Protein AF-A0AAD8U3R4-F1 (afdb_monomer)

pLDDT: mean 79.17, std 21.43, range [34.19, 98.19]

Foldseek 3Di:
DVVVVVVVVVVVVVVVVVVVVVVVVVCVVCLVQQNNDPPVVVPPPDDDDDDDDDDDDDPPPDPPPPHHDDPVVSVVVVVCCLPDPVNLVPDDVVVVSPD

Organism: Lolium multiflorum (NCBI:txid4521)

Secondary structure (DSSP, 8-state):
-HHHHHHHHHHHHHHHHHHHHHHHHHHHHHHHTT-SS-GGGGSTTS--------------------PPPPHHHHHHHHHHHHH-HHHHTTS-GGG-TT-

InterPro domains:
  IPR003152 FATC domain [PF02260] (69-99)
  IPR003152 FATC domain [PS51190] (67-99)
  IPR003152 FATC domain [SM01343] (67-99)
  IPR050517 DNA Damage Response and Repair Kinase [PTHR11139] (4-99)

Solvent-accessible surface area (backbone atoms only — not comparable to full-atom values): 6357 Å² total; per-residue (Å²): 109,70,69,59,52,53,54,50,53,54,50,54,52,50,50,53,52,51,52,53,50,50,52,52,53,52,54,49,51,22,58,78,49,33,54,68,64,63,83,74,66,78,57,78,82,60,79,94,71,93,79,84,86,88,81,92,89,78,91,63,98,63,92,71,73,74,77,42,48,52,70,72,56,47,52,51,52,52,50,53,54,72,70,28,66,78,54,34,72,70,50,63,73,94,72,50,72,89,116

Sequence (99 aa):
MLAMQAVNQLGDANEVLNERAVAVMSRMSHKLTGRDFSSGSAIAGAGSSIQHGSEHLASLDAREVEPGLSVKVQVQKLILQATSHENLCQNYVGWCPFW

Structure (mmCIF, N/CA/C/O backbone):
data_AF-A0AAD8U3R4-F1
#
_entry.id   AF-A0AAD8U3R4-F1
#
loop_
_atom_site.group_PDB
_atom_site.id
_atom_site.type_symbol
_atom_site.label_atom_id
_atom_site.label_alt_id
_atom_site.label_comp_id
_atom_site.label_asym_id
_atom_site.label_entity_id
_atom_site.label_seq_id
_atom_site.pdbx_PDB_ins_code
_atom_site.Cartn_x
_atom_site.Cartn_y
_atom_site.Cartn_z
_atom_site.occupancy
_atom_site.B_iso_or_equiv
_atom_site.auth_seq_id
_atom_site.auth_comp_id
_atom_site.auth_asym_id
_atom_site.auth_atom_id
_atom_site.pdbx_PDB_model_num
ATOM 1 N N . MET A 1 1 ? 39.971 -2.148 -21.245 1.00 68.00 1 MET A N 1
ATOM 2 C CA . MET A 1 1 ? 38.937 -1.090 -21.174 1.00 68.00 1 MET A CA 1
ATOM 3 C C . MET A 1 1 ? 37.525 -1.677 -21.110 1.00 68.00 1 MET A C 1
ATOM 5 O O . MET A 1 1 ? 36.876 -1.475 -20.098 1.00 68.00 1 MET A O 1
ATOM 9 N N . LEU A 1 2 ? 37.087 -2.489 -22.085 1.00 76.75 2 LEU A N 1
ATOM 10 C CA . LEU A 1 2 ? 35.739 -3.101 -22.088 1.00 76.75 2 LEU A CA 1
ATOM 11 C C . LEU A 1 2 ? 35.433 -4.000 -20.872 1.00 76.75 2 LEU A C 1
ATOM 13 O O . LEU A 1 2 ? 34.353 -3.908 -20.303 1.00 76.75 2 LEU A O 1
ATOM 17 N N . ALA A 1 3 ? 36.391 -4.821 -20.422 1.00 75.06 3 ALA A N 1
ATOM 18 C CA . ALA A 1 3 ? 36.200 -5.677 -19.245 1.00 75.06 3 ALA A CA 1
ATOM 19 C C . ALA A 1 3 ? 35.998 -4.873 -17.945 1.00 75.06 3 ALA A C 1
ATOM 21 O O . ALA A 1 3 ? 35.163 -5.229 -17.125 1.00 75.06 3 ALA A O 1
ATOM 22 N N . MET A 1 4 ? 36.716 -3.755 -17.784 1.00 74.12 4 MET A N 1
ATOM 23 C CA . MET A 1 4 ? 36.548 -2.857 -16.635 1.00 74.12 4 MET A CA 1
ATOM 24 C C . MET A 1 4 ? 35.192 -2.144 -16.673 1.00 74.12 4 MET A C 1
ATOM 26 O O . MET A 1 4 ? 34.537 -2.024 -15.646 1.00 74.12 4 MET A O 1
ATOM 30 N N . GLN A 1 5 ? 34.735 -1.734 -17.860 1.00 76.12 5 GLN A N 1
ATOM 31 C CA . GLN A 1 5 ? 33.418 -1.118 -18.023 1.00 76.12 5 GLN A CA 1
ATOM 32 C C . GLN A 1 5 ? 32.284 -2.095 -17.684 1.00 76.12 5 GLN A C 1
ATOM 34 O O . GLN A 1 5 ? 31.343 -1.715 -16.996 1.00 76.12 5 GLN A O 1
ATOM 39 N N . ALA A 1 6 ? 32.390 -3.360 -18.102 1.00 71.69 6 ALA A N 1
ATOM 40 C CA . ALA A 1 6 ? 31.411 -4.387 -17.752 1.00 71.69 6 ALA A CA 1
ATOM 41 C C . ALA A 1 6 ? 31.360 -4.653 -16.237 1.00 71.69 6 ALA A C 1
ATOM 43 O O . ALA A 1 6 ? 30.272 -4.734 -15.675 1.00 71.69 6 ALA A O 1
ATOM 44 N N . VAL A 1 7 ? 32.516 -4.732 -15.566 1.00 74.06 7 VAL A N 1
ATOM 45 C CA . VAL A 1 7 ? 32.586 -4.911 -14.103 1.00 74.06 7 VAL A CA 1
ATOM 46 C C . VAL A 1 7 ? 31.944 -3.736 -13.362 1.00 74.06 7 VAL A C 1
ATOM 48 O O . VAL A 1 7 ? 31.180 -3.966 -12.427 1.00 74.06 7 VAL A O 1
ATOM 51 N N . ASN A 1 8 ? 32.180 -2.501 -13.813 1.00 75.56 8 ASN A N 1
ATOM 52 C CA . ASN A 1 8 ? 31.539 -1.323 -13.227 1.00 75.56 8 ASN A CA 1
ATOM 53 C C . ASN A 1 8 ? 30.011 -1.366 -13.396 1.00 75.56 8 ASN A C 1
ATOM 55 O O . ASN A 1 8 ? 29.296 -1.175 -12.423 1.00 75.56 8 ASN A O 1
ATOM 59 N N . GLN A 1 9 ? 29.503 -1.733 -14.580 1.00 79.00 9 GLN A N 1
ATOM 60 C CA . GLN A 1 9 ? 28.053 -1.853 -14.800 1.00 79.00 9 GLN A CA 1
ATOM 61 C C . GLN A 1 9 ? 27.391 -2.935 -13.934 1.00 79.00 9 GLN A C 1
ATOM 63 O O . GLN A 1 9 ? 26.239 -2.782 -13.530 1.00 79.00 9 GLN A O 1
ATOM 68 N N . LEU A 1 10 ? 28.096 -4.036 -13.648 1.00 73.62 10 LEU A N 1
ATOM 69 C CA . LEU A 1 10 ? 27.611 -5.042 -12.700 1.00 73.62 10 LEU A CA 1
ATOM 70 C C . LEU A 1 10 ? 27.564 -4.489 -11.268 1.00 73.62 10 LEU A C 1
ATOM 72 O O . LEU A 1 10 ? 26.623 -4.797 -10.537 1.00 73.62 10 LEU A O 1
ATOM 76 N N . GLY A 1 11 ? 28.556 -3.680 -10.881 1.00 83.06 11 GLY A N 1
ATOM 77 C CA . GLY A 1 11 ? 28.567 -2.961 -9.606 1.00 83.06 11 GLY A CA 1
ATOM 78 C C . GLY A 1 11 ? 27.354 -2.041 -9.461 1.00 83.06 11 GLY A C 1
ATOM 79 O O . GLY A 1 11 ? 26.604 -2.183 -8.495 1.00 83.06 11 GLY A O 1
ATOM 80 N N . ASP A 1 12 ? 27.105 -1.203 -10.469 1.00 85.50 12 ASP A N 1
ATOM 81 C CA . ASP A 1 12 ? 25.977 -0.264 -10.500 1.00 85.50 12 ASP A CA 1
ATOM 82 C C . ASP A 1 12 ? 24.626 -0.998 -10.424 1.00 85.50 12 ASP A C 1
ATOM 84 O O . ASP A 1 12 ? 23.738 -0.633 -9.653 1.00 85.50 12 ASP A O 1
ATOM 88 N N . ALA A 1 13 ? 24.466 -2.088 -11.182 1.00 86.12 13 ALA A N 1
ATOM 89 C CA . ALA A 1 13 ? 23.245 -2.892 -11.147 1.00 86.12 13 ALA A CA 1
ATOM 90 C C . ALA A 1 13 ? 23.001 -3.519 -9.763 1.00 86.12 13 ALA A C 1
ATOM 92 O O . ALA A 1 13 ? 21.861 -3.573 -9.295 1.00 86.12 13 ALA A O 1
ATOM 93 N N . ASN A 1 14 ? 24.060 -3.985 -9.096 1.00 91.06 14 ASN A N 1
ATOM 94 C CA . ASN A 1 14 ? 23.951 -4.578 -7.767 1.00 91.06 14 ASN A CA 1
ATOM 95 C C . ASN A 1 14 ? 23.611 -3.530 -6.697 1.00 91.06 14 ASN A C 1
ATOM 97 O O . ASN A 1 14 ? 22.826 -3.814 -5.791 1.00 91.06 14 ASN A O 1
ATOM 101 N N . GLU A 1 15 ? 24.148 -2.315 -6.820 1.00 93.25 15 GLU A N 1
ATOM 102 C CA . GLU A 1 15 ? 23.795 -1.195 -5.945 1.00 93.25 15 GLU A CA 1
ATOM 103 C C . GLU A 1 15 ? 22.309 -0.838 -6.072 1.00 93.25 15 GLU A C 1
ATOM 105 O O . GLU A 1 15 ? 21.612 -0.774 -5.057 1.00 93.25 15 GLU A O 1
ATOM 110 N N . VAL A 1 16 ? 21.790 -0.738 -7.302 1.00 94.44 16 VAL A N 1
ATOM 111 C CA . VAL A 1 16 ? 20.360 -0.489 -7.552 1.00 9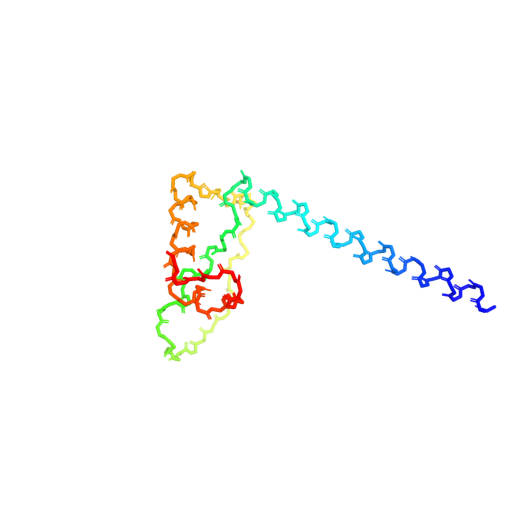4.44 16 VAL A CA 1
ATOM 112 C C . VAL A 1 16 ? 19.490 -1.587 -6.940 1.00 94.44 16 VAL A C 1
ATOM 114 O O . VAL A 1 16 ? 18.481 -1.299 -6.294 1.00 94.44 16 VAL A O 1
ATOM 117 N N . LEU A 1 17 ? 19.854 -2.860 -7.114 1.00 95.19 17 LEU A N 1
ATOM 118 C CA . LEU A 1 17 ? 19.100 -3.968 -6.517 1.00 95.19 17 L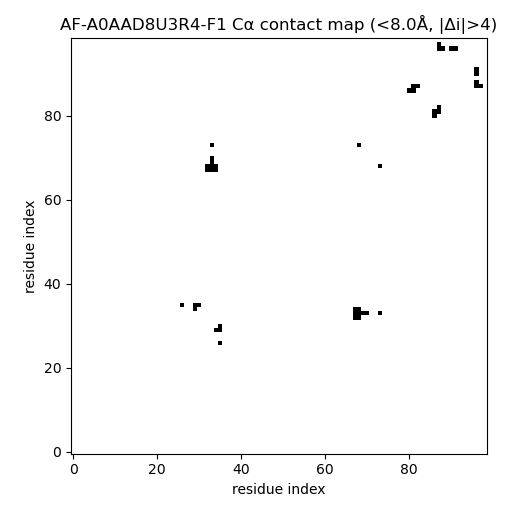EU A CA 1
ATOM 119 C C . LEU A 1 17 ? 19.106 -3.900 -4.989 1.00 95.19 17 LEU A C 1
ATOM 121 O O . LEU A 1 17 ? 18.060 -4.098 -4.365 1.00 95.19 17 LEU A O 1
ATOM 125 N N . ASN A 1 18 ? 20.253 -3.591 -4.389 1.00 96.56 18 ASN A N 1
ATOM 126 C CA . ASN A 1 18 ? 20.376 -3.451 -2.946 1.00 96.56 18 ASN A CA 1
ATOM 127 C C . ASN A 1 18 ? 19.542 -2.270 -2.419 1.00 96.56 18 ASN A C 1
ATOM 129 O O . ASN A 1 18 ? 18.821 -2.420 -1.434 1.00 96.56 18 ASN A O 1
ATOM 133 N N . GLU A 1 19 ? 19.550 -1.131 -3.112 1.00 96.75 19 GLU A N 1
ATOM 134 C CA . GLU A 1 19 ? 18.702 0.022 -2.791 1.00 96.75 19 GLU A CA 1
ATOM 135 C C . GLU A 1 19 ? 17.212 -0.358 -2.818 1.00 96.75 19 GLU A C 1
ATOM 137 O O . GLU A 1 19 ? 16.467 -0.100 -1.865 1.00 96.75 19 GLU A O 1
ATOM 142 N N . ARG A 1 20 ? 16.769 -1.048 -3.879 1.00 96.62 20 ARG A N 1
ATOM 143 C CA . ARG A 1 20 ? 15.384 -1.530 -3.996 1.00 96.62 20 ARG A CA 1
ATOM 144 C C . ARG A 1 20 ? 15.036 -2.520 -2.887 1.00 96.62 20 ARG A C 1
ATOM 146 O O . ARG A 1 20 ? 13.940 -2.432 -2.329 1.00 96.62 20 ARG A O 1
ATOM 153 N N . ALA A 1 21 ? 15.948 -3.424 -2.536 1.00 97.19 21 ALA A N 1
ATOM 154 C CA . ALA A 1 21 ? 15.752 -4.370 -1.442 1.00 97.19 21 ALA A CA 1
ATOM 155 C C . ALA A 1 21 ? 15.566 -3.642 -0.101 1.00 97.19 21 ALA A C 1
ATOM 157 O O . ALA A 1 21 ? 14.609 -3.921 0.627 1.00 97.19 21 ALA A O 1
ATOM 158 N N . VAL A 1 22 ? 16.409 -2.649 0.194 1.00 97.38 22 VAL A N 1
ATOM 159 C CA . VAL A 1 22 ? 16.290 -1.820 1.402 1.00 97.38 22 VAL A CA 1
ATOM 160 C C . VAL A 1 22 ? 14.958 -1.066 1.426 1.00 97.38 22 VAL A C 1
ATOM 162 O O . VAL A 1 22 ? 14.278 -1.060 2.456 1.00 97.38 22 VAL A O 1
ATOM 165 N N . ALA A 1 23 ? 14.526 -0.496 0.299 1.00 96.56 23 ALA A N 1
ATOM 166 C CA . ALA A 1 23 ? 13.236 0.187 0.200 1.00 96.56 23 ALA A CA 1
ATOM 167 C C . ALA A 1 23 ? 12.053 -0.755 0.494 1.00 96.56 23 ALA A C 1
ATOM 169 O O . ALA A 1 23 ? 11.118 -0.383 1.212 1.00 96.56 23 ALA A O 1
ATOM 170 N N . VAL A 1 24 ? 12.103 -1.996 -0.003 1.00 97.50 24 VAL A N 1
ATOM 171 C CA . VAL A 1 24 ? 11.086 -3.020 0.287 1.00 97.50 24 VAL A CA 1
ATOM 172 C C . VAL A 1 24 ? 11.058 -3.357 1.777 1.00 97.50 24 VAL A C 1
ATOM 174 O O . VAL A 1 24 ? 9.979 -3.337 2.377 1.00 97.50 24 VAL A O 1
ATOM 177 N N . MET A 1 25 ? 12.218 -3.607 2.388 1.00 97.56 25 MET A N 1
ATOM 178 C CA . MET A 1 25 ? 12.318 -3.937 3.814 1.00 97.56 25 MET A CA 1
ATOM 179 C C . MET A 1 25 ? 11.840 -2.785 4.702 1.00 97.56 25 MET A C 1
ATOM 181 O O . MET A 1 25 ? 11.062 -2.999 5.634 1.00 97.56 25 MET A O 1
ATOM 185 N N . SER A 1 26 ? 12.213 -1.552 4.362 1.00 96.00 26 SER A N 1
ATOM 186 C CA . SER A 1 26 ? 11.724 -0.341 5.023 1.00 96.00 26 SER A CA 1
ATOM 187 C C . SER A 1 26 ? 10.198 -0.236 4.928 1.00 96.00 26 SER A C 1
ATOM 189 O O . SER A 1 26 ? 9.506 -0.098 5.937 1.00 96.00 26 SER A O 1
ATOM 191 N N . ARG A 1 27 ? 9.625 -0.435 3.734 1.00 96.00 27 ARG A N 1
ATOM 192 C CA . ARG A 1 27 ? 8.166 -0.435 3.538 1.00 96.00 27 ARG A CA 1
ATOM 193 C C . ARG A 1 27 ? 7.469 -1.553 4.319 1.00 96.00 27 ARG A C 1
ATOM 195 O O . ARG A 1 27 ? 6.323 -1.385 4.742 1.00 96.00 27 ARG A O 1
ATOM 202 N N . MET A 1 28 ? 8.078 -2.730 4.452 1.00 97.00 28 MET A N 1
ATOM 203 C CA . MET A 1 28 ? 7.539 -3.811 5.288 1.00 97.00 28 MET A CA 1
ATOM 204 C C . MET A 1 28 ? 7.540 -3.409 6.762 1.00 97.00 28 MET A C 1
ATOM 206 O O . MET A 1 28 ? 6.492 -3.499 7.398 1.00 97.00 28 MET A O 1
ATOM 210 N N . SER A 1 29 ? 8.656 -2.874 7.257 1.00 95.50 29 SER A N 1
ATOM 211 C CA . SER A 1 29 ? 8.773 -2.350 8.621 1.00 95.50 29 SER A CA 1
ATOM 212 C C . SER A 1 29 ? 7.701 -1.298 8.919 1.00 95.50 29 SER A C 1
ATOM 214 O O . SER A 1 29 ? 6.992 -1.406 9.917 1.00 95.50 29 SER A O 1
ATOM 216 N N . HIS A 1 30 ? 7.477 -0.342 8.013 1.00 94.81 30 HIS A N 1
ATOM 217 C CA . HIS A 1 30 ? 6.438 0.676 8.181 1.00 94.81 30 HIS A CA 1
ATOM 218 C C . HIS A 1 30 ? 5.022 0.088 8.288 1.00 94.81 30 HIS A C 1
ATOM 220 O O . HIS A 1 30 ? 4.265 0.512 9.157 1.00 94.81 30 HIS A O 1
ATOM 226 N N . LYS A 1 31 ? 4.677 -0.932 7.486 1.00 96.06 31 LYS A N 1
ATOM 227 C CA . LYS A 1 31 ? 3.373 -1.620 7.595 1.00 96.06 31 LYS A CA 1
ATOM 228 C C . LYS A 1 31 ? 3.210 -2.351 8.925 1.00 96.06 31 LYS A C 1
ATOM 230 O O . LYS A 1 31 ? 2.125 -2.337 9.491 1.00 96.06 31 LYS A O 1
ATOM 235 N N . LEU A 1 32 ? 4.274 -2.981 9.421 1.00 95.94 32 LEU A N 1
ATOM 236 C CA . LEU A 1 32 ? 4.239 -3.729 10.682 1.00 95.94 32 LEU A CA 1
ATOM 237 C C . LEU A 1 32 ? 4.285 -2.823 11.920 1.00 95.94 32 LEU A C 1
ATOM 239 O O . LEU A 1 32 ? 3.904 -3.253 13.003 1.00 95.94 32 LEU A O 1
ATOM 243 N N . THR A 1 33 ? 4.746 -1.581 11.767 1.00 94.69 33 THR A N 1
ATOM 244 C CA . THR A 1 33 ? 4.911 -0.616 12.864 1.00 94.69 33 THR A CA 1
ATOM 245 C C . THR A 1 33 ? 3.913 0.541 12.811 1.00 94.69 33 THR A C 1
ATOM 247 O O . THR A 1 33 ? 4.079 1.495 13.560 1.00 94.69 33 THR A O 1
ATOM 250 N N . GLY A 1 34 ? 2.891 0.487 11.946 1.00 94.50 34 GLY A N 1
ATOM 251 C CA . GLY A 1 34 ? 1.848 1.518 11.845 1.00 94.50 34 GLY A CA 1
ATOM 252 C C . GLY A 1 34 ? 2.329 2.868 11.296 1.00 94.50 34 GLY A C 1
ATOM 253 O O . GLY A 1 34 ? 1.739 3.899 11.607 1.00 94.50 34 GLY A O 1
ATOM 254 N N . ARG A 1 35 ? 3.411 2.888 10.509 1.00 94.31 35 ARG A N 1
ATOM 255 C CA . ARG A 1 35 ? 4.016 4.090 9.891 1.00 94.31 35 ARG A CA 1
ATOM 256 C C . ARG A 1 35 ? 3.880 4.117 8.365 1.00 94.31 35 ARG A C 1
ATOM 258 O O . ARG A 1 35 ? 4.583 4.847 7.676 1.00 94.31 35 ARG A O 1
ATOM 265 N N . ASP A 1 36 ? 3.016 3.273 7.818 1.00 93.06 36 ASP A N 1
ATOM 266 C CA . ASP A 1 36 ? 2.750 3.120 6.384 1.00 93.06 36 ASP A CA 1
ATOM 267 C C . ASP A 1 36 ? 1.871 4.230 5.791 1.00 93.06 36 ASP A C 1
ATOM 269 O O . ASP A 1 36 ? 1.781 4.357 4.571 1.00 93.06 36 ASP A O 1
ATOM 273 N N . PHE A 1 37 ? 1.284 5.068 6.645 1.00 91.75 37 PHE A N 1
ATOM 274 C CA . PHE A 1 37 ? 0.574 6.281 6.260 1.00 91.75 37 PHE A CA 1
ATOM 275 C C . PHE A 1 37 ? 1.380 7.505 6.708 1.00 91.75 37 PHE A C 1
ATOM 277 O O . PHE A 1 37 ? 1.583 7.696 7.905 1.00 91.75 37 PHE A O 1
ATOM 284 N N . SER A 1 38 ? 1.804 8.369 5.778 1.00 78.81 38 SER A N 1
ATOM 285 C CA . SER A 1 38 ? 2.465 9.629 6.142 1.00 78.81 38 SER A CA 1
ATOM 286 C C . SER A 1 38 ? 1.517 10.533 6.933 1.00 78.81 38 SER A C 1
ATOM 288 O O . SER A 1 38 ? 0.437 10.871 6.441 1.00 78.81 38 SER A O 1
ATOM 290 N N . SER A 1 39 ? 1.951 11.009 8.106 1.00 62.28 39 SER A N 1
ATOM 291 C CA . SER A 1 39 ? 1.232 12.023 8.899 1.00 62.28 39 SER A CA 1
ATOM 292 C C . SER A 1 39 ? 0.910 13.298 8.093 1.00 62.28 39 SER A C 1
ATOM 294 O O . SER A 1 39 ? -0.080 13.964 8.372 1.00 62.28 39 SER A O 1
ATOM 296 N N . GLY A 1 40 ? 1.669 13.595 7.027 1.00 53.53 40 GLY A N 1
ATOM 297 C CA . GLY A 1 40 ? 1.434 14.728 6.118 1.00 53.53 40 GLY A CA 1
ATOM 298 C C . GLY A 1 40 ? 0.317 14.550 5.076 1.00 53.53 40 GLY A C 1
ATOM 299 O O . GLY A 1 40 ? -0.116 15.533 4.481 1.00 53.53 40 GLY A O 1
ATOM 300 N N . SER A 1 41 ? -0.208 13.336 4.864 1.00 46.94 41 SER A N 1
ATOM 301 C CA . SER A 1 41 ? -1.305 13.121 3.903 1.00 46.94 41 SER A CA 1
ATOM 302 C C . SER A 1 41 ? -2.678 13.545 4.446 1.00 46.94 41 SER A C 1
ATOM 304 O O . SER A 1 41 ? -3.648 13.553 3.692 1.00 46.94 41 SER A O 1
ATOM 306 N N . ALA A 1 42 ? -2.780 13.912 5.730 1.00 49.31 42 ALA A N 1
ATOM 307 C CA . ALA A 1 42 ? -4.025 14.401 6.328 1.00 49.31 42 ALA A CA 1
ATOM 308 C C . ALA A 1 42 ? -4.401 15.828 5.873 1.00 49.31 42 ALA A C 1
ATOM 310 O O . ALA A 1 42 ? -5.529 16.253 6.101 1.00 49.31 42 ALA A O 1
ATOM 311 N N . ILE A 1 43 ? -3.489 16.559 5.216 1.00 50.53 43 ILE A N 1
ATOM 312 C CA . ILE A 1 43 ? -3.685 17.972 4.839 1.00 50.53 43 ILE A CA 1
ATOM 313 C C . ILE A 1 43 ? -4.015 18.142 3.341 1.00 50.53 43 ILE A C 1
ATOM 315 O O . ILE A 1 43 ? -4.559 19.165 2.944 1.00 50.53 43 ILE A O 1
ATOM 319 N N . ALA A 1 44 ? -3.802 17.126 2.498 1.00 47.72 44 ALA A N 1
ATOM 320 C CA . ALA A 1 44 ? -4.035 17.239 1.051 1.00 47.72 44 ALA A CA 1
ATOM 321 C C . ALA A 1 44 ? -5.526 17.317 0.633 1.00 47.72 44 ALA A C 1
ATOM 323 O O . ALA A 1 44 ? -5.817 17.523 -0.540 1.00 47.72 44 ALA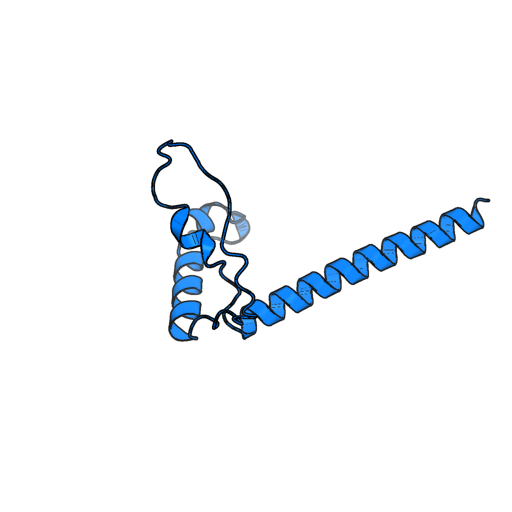 A O 1
ATOM 324 N N . GLY A 1 45 ? -6.469 17.162 1.573 1.00 44.91 45 GLY A N 1
ATOM 325 C CA . GLY A 1 45 ? -7.917 17.226 1.319 1.00 44.91 45 GLY A CA 1
ATOM 326 C C . GLY A 1 45 ? -8.590 18.572 1.622 1.00 44.91 45 GLY A C 1
ATOM 327 O O . GLY A 1 45 ? -9.790 18.702 1.393 1.00 44.91 45 GLY A O 1
ATOM 328 N N . ALA A 1 46 ? -7.865 19.568 2.141 1.00 43.09 46 ALA A N 1
ATOM 329 C CA . ALA A 1 46 ? -8.403 20.910 2.370 1.00 43.09 46 ALA A CA 1
ATOM 330 C C . ALA A 1 46 ? -7.885 21.859 1.282 1.00 43.09 46 ALA A C 1
ATOM 332 O O . ALA A 1 46 ? -6.685 21.932 1.037 1.00 43.09 46 ALA A O 1
ATOM 333 N N . GLY A 1 47 ? -8.812 22.532 0.598 1.00 38.31 47 GLY A N 1
ATOM 334 C CA . GLY A 1 47 ? -8.594 23.296 -0.630 1.00 38.31 47 GLY A CA 1
ATOM 335 C C . GLY A 1 47 ? -7.327 24.154 -0.683 1.00 38.31 47 GLY A C 1
ATOM 336 O O . GLY A 1 47 ? -6.948 24.822 0.275 1.00 38.31 47 GLY A O 1
ATOM 337 N N . SER A 1 48 ? -6.722 24.176 -1.871 1.00 42.03 48 SER A N 1
ATOM 338 C CA . SER A 1 48 ? -5.721 25.163 -2.263 1.00 42.03 48 SER A CA 1
ATOM 339 C C . SER A 1 48 ? -6.254 26.575 -2.008 1.00 42.03 48 SER A C 1
ATOM 341 O O . SER A 1 48 ? -7.162 27.040 -2.698 1.00 42.03 48 SER A O 1
ATOM 343 N N . SER A 1 49 ? -5.687 27.259 -1.017 1.00 37.97 49 SER A N 1
ATOM 344 C CA . SER A 1 49 ? -5.759 28.710 -0.905 1.00 37.97 49 SER A CA 1
ATOM 345 C C . SER A 1 49 ? -4.374 29.235 -0.559 1.00 37.97 49 SER A C 1
ATOM 347 O O . SER A 1 49 ? -3.790 28.909 0.470 1.00 37.97 49 SER A O 1
ATOM 349 N N . ILE A 1 50 ? -3.855 30.040 -1.476 1.00 47.91 50 ILE A N 1
ATOM 350 C CA . ILE A 1 50 ? -2.577 30.740 -1.420 1.00 47.91 50 ILE A CA 1
ATOM 351 C C . ILE A 1 50 ? -2.507 31.635 -0.175 1.00 47.91 50 ILE A C 1
ATOM 353 O O . ILE A 1 50 ? -3.417 32.439 0.033 1.00 47.91 50 ILE A O 1
ATOM 357 N N . GLN A 1 51 ? -1.394 31.559 0.571 1.00 40.06 51 GLN A N 1
ATOM 358 C CA . GLN A 1 51 ? -0.693 32.714 1.158 1.00 40.06 51 GLN A CA 1
ATOM 359 C C . GLN A 1 51 ? 0.694 32.341 1.733 1.00 40.06 51 GLN A C 1
ATOM 361 O O . GLN A 1 51 ? 0.822 31.547 2.653 1.00 40.06 51 GLN A O 1
ATOM 366 N N . HIS A 1 52 ? 1.715 32.936 1.107 1.00 34.19 52 HIS A N 1
ATOM 367 C CA . HIS A 1 52 ? 3.025 33.385 1.599 1.00 34.19 52 HIS A CA 1
ATOM 368 C C . HIS A 1 52 ? 3.488 33.047 3.035 1.00 34.19 52 HIS A C 1
ATOM 370 O O . HIS A 1 52 ? 2.873 33.471 4.006 1.00 34.19 52 HIS A O 1
ATOM 376 N N . GLY A 1 53 ? 4.746 32.591 3.126 1.00 37.31 53 GLY A N 1
ATOM 377 C CA . GLY A 1 53 ? 5.767 33.342 3.868 1.00 37.31 53 GLY A CA 1
ATOM 378 C C . GLY A 1 53 ? 6.302 32.746 5.175 1.00 37.31 53 GLY A C 1
ATOM 379 O O . GLY A 1 53 ? 5.587 32.615 6.158 1.00 37.31 53 GLY A O 1
ATOM 380 N N . SER A 1 54 ? 7.629 32.605 5.190 1.00 39.94 54 SER A N 1
ATOM 381 C CA . SER A 1 54 ? 8.541 32.597 6.342 1.00 39.94 54 SER A CA 1
ATOM 382 C C . SER A 1 54 ? 9.079 31.248 6.810 1.00 39.94 54 SER A C 1
ATOM 384 O O . SER A 1 54 ? 8.376 30.285 7.095 1.00 39.94 54 SER A O 1
ATOM 386 N N . GLU A 1 55 ? 10.400 31.250 6.877 1.00 44.38 55 GLU A N 1
ATOM 387 C CA . GLU A 1 55 ? 11.316 30.149 7.074 1.00 44.38 55 GLU A CA 1
ATOM 388 C C . GLU A 1 55 ? 11.549 29.869 8.569 1.00 44.38 55 GLU A C 1
ATOM 390 O O . GLU A 1 55 ? 11.396 30.755 9.405 1.00 44.38 55 GLU A O 1
ATOM 395 N N . HIS A 1 56 ? 12.035 28.654 8.847 1.00 43.75 56 HIS A N 1
ATOM 396 C CA . HIS A 1 56 ? 13.031 28.356 9.885 1.00 43.75 56 HIS A CA 1
ATOM 397 C C . HIS A 1 56 ? 12.610 28.449 11.374 1.00 43.75 56 HIS A C 1
ATOM 399 O O . HIS A 1 56 ? 12.620 29.519 11.968 1.00 43.75 56 HIS A O 1
ATOM 405 N N . LEU A 1 57 ? 12.357 27.285 12.003 1.00 47.44 57 LEU A N 1
ATOM 406 C CA . LEU A 1 57 ? 13.005 26.775 13.240 1.00 47.44 57 LEU A CA 1
ATOM 407 C C . LEU A 1 57 ? 12.135 25.715 13.933 1.00 47.44 57 LEU A C 1
ATOM 409 O O . LEU A 1 57 ? 11.352 26.003 14.831 1.00 47.44 57 LEU A O 1
ATOM 413 N N . ALA A 1 58 ? 12.349 24.456 13.560 1.00 47.94 58 ALA A N 1
ATOM 414 C CA . ALA A 1 58 ? 12.185 23.332 14.479 1.00 47.94 58 ALA A CA 1
ATOM 415 C C . ALA A 1 58 ? 13.254 22.276 14.171 1.00 47.94 58 ALA A C 1
ATOM 417 O O . ALA A 1 58 ? 12.986 21.091 14.011 1.00 47.94 58 ALA A O 1
ATOM 418 N N . SER A 1 59 ? 14.506 22.730 14.096 1.00 51.91 59 SER A N 1
ATOM 419 C CA . SER A 1 59 ? 15.636 21.961 14.602 1.00 51.91 59 SER A CA 1
ATOM 420 C C . SER A 1 59 ? 15.456 21.836 16.117 1.00 51.91 59 SER A C 1
ATOM 422 O O . SER A 1 59 ? 16.083 22.546 16.898 1.00 51.91 59 SER A O 1
ATOM 424 N N . LEU A 1 60 ? 14.547 20.952 16.526 1.00 52.28 60 LEU A N 1
ATOM 425 C CA . LEU A 1 60 ? 14.610 20.348 17.841 1.00 52.28 60 LEU A CA 1
ATOM 426 C C . LEU A 1 60 ? 15.007 18.895 17.628 1.00 52.28 60 LEU A C 1
ATOM 428 O O . LEU A 1 60 ? 14.247 18.072 17.125 1.00 52.28 60 LEU A O 1
ATOM 432 N N . ASP A 1 61 ? 16.265 18.649 17.959 1.00 48.66 61 ASP A N 1
ATOM 433 C CA . ASP A 1 61 ? 16.810 17.350 18.285 1.00 48.66 61 ASP A CA 1
ATOM 434 C C . ASP A 1 61 ? 15.917 16.677 19.333 1.00 48.66 61 ASP A C 1
ATOM 436 O O . ASP A 1 61 ? 16.024 16.899 20.535 1.00 48.66 61 ASP A O 1
ATOM 440 N N . ALA A 1 62 ? 14.983 15.885 18.836 1.00 45.81 62 ALA A N 1
ATOM 441 C CA . ALA A 1 62 ? 14.417 14.757 19.525 1.00 45.81 62 ALA A CA 1
ATOM 442 C C . ALA A 1 62 ? 14.215 13.716 18.432 1.00 45.81 62 ALA A C 1
ATOM 444 O O . ALA A 1 62 ? 13.472 13.925 17.471 1.00 45.81 62 ALA A O 1
ATOM 445 N N . ARG A 1 63 ? 14.910 12.585 18.541 1.00 49.53 63 ARG A N 1
ATOM 446 C CA . ARG A 1 63 ? 14.571 11.373 17.792 1.00 49.53 63 ARG A CA 1
ATOM 447 C C . ARG A 1 63 ? 13.238 10.840 18.323 1.00 49.53 63 ARG A C 1
ATOM 449 O O . ARG A 1 63 ? 13.189 9.737 18.862 1.00 49.53 63 ARG A O 1
ATOM 456 N N . GLU A 1 64 ? 12.183 11.644 18.212 1.00 52.50 64 GLU A N 1
ATOM 457 C CA . GLU A 1 64 ? 10.804 11.233 18.403 1.00 52.50 64 GLU A CA 1
ATOM 458 C C . GLU A 1 64 ? 10.569 10.197 17.314 1.00 52.50 64 GLU A C 1
ATOM 460 O O . GLU A 1 64 ? 10.370 10.485 16.133 1.00 52.50 64 GLU A O 1
ATOM 465 N N . VAL A 1 65 ? 10.723 8.943 17.711 1.00 60.28 65 VAL A N 1
ATOM 466 C CA . VAL A 1 65 ? 10.208 7.810 16.976 1.00 60.28 65 VAL A CA 1
ATOM 467 C C . VAL A 1 65 ? 8.704 8.040 16.951 1.00 60.28 65 VAL A C 1
ATOM 469 O O . VAL A 1 65 ? 8.025 7.619 17.883 1.00 60.28 65 VAL A O 1
ATOM 472 N N . GLU A 1 66 ? 8.216 8.764 15.934 1.00 68.19 66 GLU A N 1
ATOM 473 C CA . GLU A 1 66 ? 6.794 9.069 15.772 1.00 68.19 66 GLU A CA 1
ATOM 474 C C . GLU A 1 66 ? 6.027 7.767 16.035 1.00 68.19 66 GLU A C 1
ATOM 476 O O . GLU A 1 66 ? 6.303 6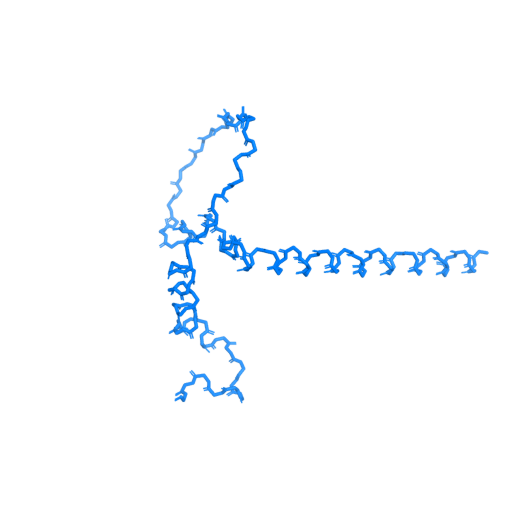.736 15.379 1.00 68.19 66 GLU A O 1
ATOM 481 N N . PRO A 1 67 ? 5.185 7.750 17.082 1.00 82.25 67 PRO A N 1
ATOM 482 C CA . PRO A 1 67 ? 4.522 6.536 17.495 1.00 82.25 67 PRO A CA 1
ATOM 483 C C . PRO A 1 67 ? 3.630 6.082 16.345 1.00 82.25 67 PRO A C 1
ATOM 485 O O . PRO A 1 67 ? 2.855 6.853 15.781 1.00 82.25 67 PRO A O 1
ATOM 488 N N . GLY A 1 68 ? 3.786 4.816 15.964 1.00 89.50 68 GLY A N 1
ATOM 489 C CA . GLY A 1 68 ? 2.969 4.220 14.920 1.00 89.50 68 GLY A CA 1
ATOM 490 C C . GLY A 1 68 ? 1.483 4.316 15.241 1.00 89.50 68 GLY A C 1
ATOM 491 O O . GLY A 1 68 ? 1.078 4.345 16.406 1.00 89.50 68 GLY A O 1
ATOM 492 N N . LEU A 1 69 ? 0.655 4.324 14.200 1.00 93.50 69 LEU A N 1
ATOM 493 C CA . LEU A 1 69 ? -0.790 4.224 14.348 1.00 93.50 69 LEU A CA 1
ATOM 494 C C . LEU A 1 69 ? -1.153 2.969 15.151 1.00 93.50 69 LEU A C 1
ATOM 496 O O . LEU A 1 69 ? -0.554 1.906 14.986 1.00 93.50 69 LEU A O 1
ATOM 500 N N . SER A 1 70 ? -2.194 3.066 15.981 1.00 95.62 70 SER A N 1
ATOM 501 C CA . SER A 1 70 ? -2.766 1.870 16.599 1.00 95.62 70 SER A CA 1
ATOM 502 C C . SER A 1 70 ? -3.333 0.938 15.526 1.00 95.62 70 SER A C 1
ATOM 504 O O . SER A 1 70 ? -3.829 1.396 14.491 1.00 95.62 70 SER A O 1
ATOM 506 N N . VAL A 1 71 ? -3.343 -0.369 15.807 1.00 96.12 71 VAL A N 1
ATOM 507 C CA . VAL A 1 71 ? -3.869 -1.395 14.887 1.00 96.12 71 VAL A CA 1
ATOM 508 C C . VAL A 1 71 ? -5.274 -1.039 14.396 1.00 96.12 71 VAL A C 1
ATOM 510 O O . VAL A 1 71 ? -5.550 -1.105 13.202 1.00 96.12 71 VAL A O 1
ATOM 513 N N . LYS A 1 72 ? -6.156 -0.584 15.297 1.00 97.62 72 LYS A N 1
ATOM 514 C CA . LYS A 1 72 ? -7.531 -0.199 14.948 1.00 97.62 72 LYS A CA 1
ATOM 515 C C . LYS A 1 72 ? -7.570 0.948 13.932 1.00 97.62 72 LYS A C 1
ATOM 517 O O . LYS A 1 72 ? -8.358 0.900 12.992 1.00 97.62 72 LYS A O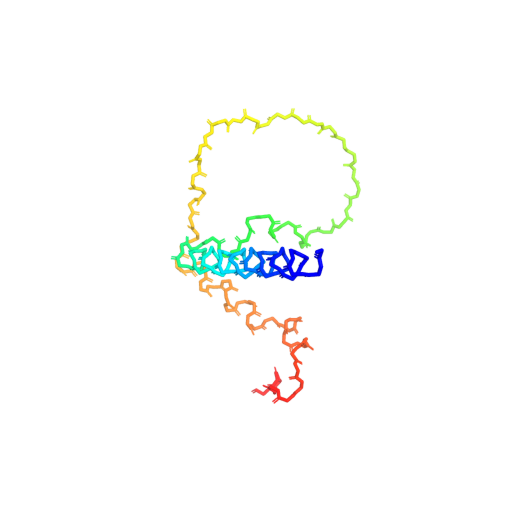 1
ATOM 522 N N . VAL A 1 73 ? -6.727 1.967 14.109 1.00 96.31 73 VAL A N 1
ATOM 523 C CA . VAL A 1 73 ? -6.669 3.125 13.202 1.00 96.31 73 VAL A CA 1
ATOM 524 C C . VAL A 1 73 ? -6.060 2.734 11.857 1.00 96.31 73 VAL A C 1
ATOM 526 O O . VAL A 1 73 ? -6.594 3.125 10.820 1.00 96.31 73 VAL A O 1
ATOM 529 N N . GLN A 1 74 ? -4.987 1.941 11.857 1.00 96.94 74 GLN A N 1
ATOM 530 C CA . GLN A 1 74 ? -4.360 1.461 10.625 1.00 96.94 74 GLN A CA 1
ATOM 531 C C . GLN A 1 74 ? -5.342 0.617 9.798 1.00 96.94 74 GLN A C 1
ATOM 533 O O . GLN A 1 74 ? -5.533 0.888 8.614 1.00 96.94 74 GLN A O 1
ATOM 538 N N . VAL A 1 75 ? -6.038 -0.336 10.429 1.00 97.94 75 VAL A N 1
ATOM 539 C CA . VAL A 1 75 ? -7.064 -1.164 9.772 1.00 97.94 75 VAL A CA 1
ATOM 540 C C . VAL A 1 75 ? -8.192 -0.304 9.206 1.00 97.94 75 VAL A C 1
ATOM 542 O O . VAL A 1 75 ? -8.588 -0.502 8.059 1.00 97.94 75 VAL A O 1
ATOM 545 N N . GLN A 1 76 ? -8.669 0.693 9.954 1.00 98.00 76 GLN A N 1
ATOM 546 C CA . GLN A 1 76 ? -9.708 1.595 9.455 1.00 98.00 76 GLN A CA 1
ATOM 547 C C . GLN A 1 76 ? -9.253 2.354 8.201 1.00 98.00 76 GLN A C 1
ATOM 549 O O . GLN A 1 76 ? -10.012 2.453 7.238 1.00 9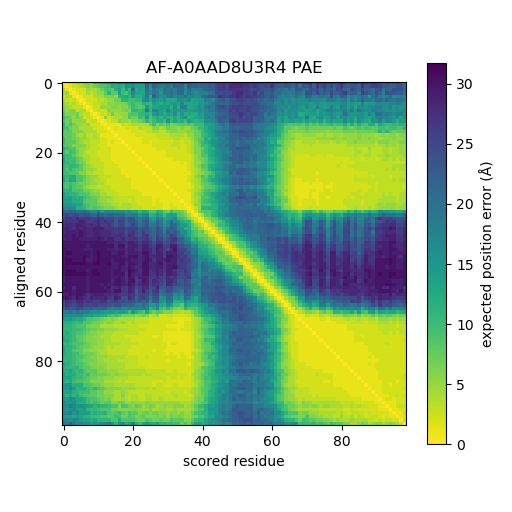8.00 76 GLN A O 1
ATOM 554 N N . LYS A 1 77 ? -8.017 2.870 8.183 1.00 96.81 77 LYS A N 1
ATOM 555 C CA . LYS A 1 77 ? -7.467 3.557 7.004 1.00 96.81 77 LYS A CA 1
ATOM 556 C C . LYS A 1 77 ? -7.320 2.622 5.802 1.00 96.81 77 LYS A C 1
ATOM 558 O O . LYS A 1 77 ? -7.640 3.031 4.689 1.00 96.81 77 LYS A O 1
ATOM 563 N N . LEU A 1 78 ? -6.891 1.377 6.021 1.00 97.88 78 LEU A N 1
ATOM 564 C CA . LEU A 1 78 ? -6.796 0.363 4.964 1.00 97.88 78 LEU A CA 1
ATOM 565 C C . LEU A 1 78 ? -8.165 0.070 4.340 1.00 97.88 78 LEU A C 1
ATOM 567 O O . LEU A 1 78 ? -8.278 0.053 3.117 1.00 97.88 78 LEU A O 1
ATOM 571 N N . ILE A 1 79 ? -9.206 -0.096 5.163 1.00 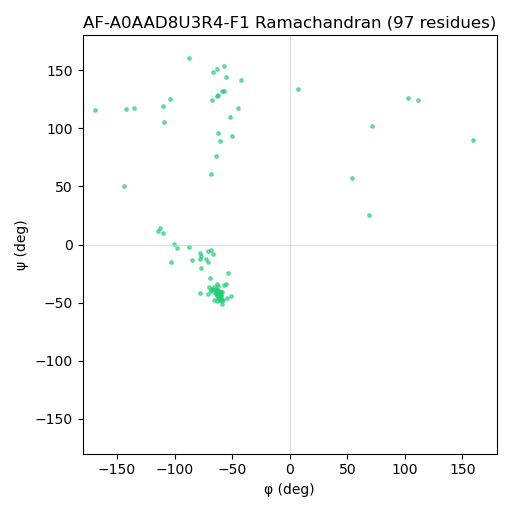98.19 79 ILE A N 1
ATOM 572 C CA . ILE A 1 79 ? -10.581 -0.295 4.681 1.00 98.19 79 ILE A CA 1
ATOM 573 C C . ILE A 1 79 ? -11.033 0.914 3.858 1.00 98.19 79 ILE A C 1
ATOM 575 O O . ILE A 1 79 ? -11.508 0.728 2.745 1.00 98.19 79 ILE A O 1
ATOM 579 N N . LEU A 1 80 ? -10.832 2.140 4.359 1.00 97.88 80 LEU A N 1
ATOM 580 C CA . LEU A 1 80 ? -11.214 3.363 3.641 1.00 97.88 80 LEU A CA 1
ATOM 581 C C . LEU A 1 80 ? -10.528 3.483 2.276 1.00 97.88 80 LEU A C 1
ATOM 583 O O . LEU A 1 80 ? -11.164 3.881 1.305 1.00 97.88 80 LEU A O 1
ATOM 587 N N . GLN A 1 81 ? -9.244 3.132 2.176 1.00 97.56 81 GLN A N 1
ATOM 588 C CA . GLN A 1 81 ? -8.564 3.123 0.882 1.00 97.56 81 GLN A CA 1
ATOM 589 C C . GLN A 1 81 ? -9.089 2.017 -0.037 1.00 97.56 81 GLN A C 1
ATOM 591 O O . GLN A 1 81 ? -9.259 2.268 -1.228 1.00 97.56 81 GLN A O 1
ATOM 596 N N . ALA A 1 82 ? -9.362 0.824 0.492 1.00 97.19 82 ALA A N 1
ATOM 597 C CA . ALA A 1 82 ? -9.848 -0.308 -0.294 1.00 97.19 82 ALA A CA 1
ATOM 598 C C . ALA A 1 82 ? -11.286 -0.119 -0.806 1.00 97.19 82 ALA A C 1
ATOM 600 O O . ALA A 1 82 ? -11.627 -0.653 -1.856 1.00 97.19 82 ALA A O 1
ATOM 601 N N . THR A 1 83 ? -12.118 0.645 -0.092 1.00 96.94 83 THR A N 1
ATOM 602 C CA . THR A 1 83 ? -13.513 0.924 -0.475 1.00 96.94 83 THR A CA 1
ATOM 603 C C . THR A 1 83 ? -13.707 2.289 -1.137 1.00 96.94 83 THR A C 1
ATOM 605 O O . THR A 1 83 ? -14.826 2.642 -1.505 1.00 96.94 83 THR A O 1
ATOM 608 N N . SER A 1 84 ? -12.638 3.073 -1.306 1.00 97.38 84 SER A N 1
ATOM 609 C CA . SER A 1 84 ? -12.709 4.370 -1.980 1.00 97.38 84 SER A CA 1
ATOM 610 C C . SER A 1 84 ? -13.019 4.196 -3.465 1.00 97.38 84 SER A C 1
ATOM 612 O O . SER A 1 84 ? -12.263 3.550 -4.191 1.00 97.38 84 SER A O 1
ATOM 614 N N . HIS A 1 85 ? -14.083 4.847 -3.942 1.00 96.19 85 HIS A N 1
ATOM 615 C CA . HIS A 1 85 ? -14.433 4.879 -5.365 1.00 96.19 85 HIS A CA 1
ATOM 616 C C . HIS A 1 85 ? -13.302 5.442 -6.239 1.00 96.19 85 HIS A C 1
ATOM 618 O O . HIS A 1 85 ? -13.105 4.958 -7.349 1.00 96.19 85 HIS A O 1
ATOM 624 N N . GLU A 1 86 ? -12.541 6.420 -5.734 1.00 97.31 86 GLU A N 1
ATOM 625 C CA . GLU A 1 86 ? -11.394 7.010 -6.439 1.00 97.31 86 GLU A CA 1
ATOM 626 C C . GLU A 1 86 ? -10.262 5.997 -6.637 1.00 97.31 86 GLU A C 1
ATOM 628 O O . GLU A 1 86 ? -9.619 5.979 -7.682 1.00 97.31 86 GLU A O 1
ATOM 633 N N . ASN A 1 87 ? -10.036 5.115 -5.662 1.00 96.81 87 ASN A N 1
ATOM 634 C CA . ASN A 1 87 ? -9.030 4.064 -5.794 1.00 96.81 87 ASN A CA 1
ATOM 635 C C . ASN A 1 87 ? -9.552 2.917 -6.665 1.00 96.81 87 ASN A C 1
ATOM 637 O O . ASN A 1 87 ? -8.834 2.409 -7.524 1.00 96.81 87 ASN A O 1
ATOM 641 N N . LEU A 1 88 ? -10.815 2.523 -6.475 1.00 97.38 88 LEU A N 1
ATOM 642 C CA . LEU A 1 88 ? -11.434 1.426 -7.216 1.00 97.38 88 LEU A CA 1
ATOM 643 C C . LEU A 1 88 ? -11.542 1.720 -8.716 1.00 97.38 88 LEU A C 1
ATOM 645 O O . LEU A 1 88 ? -11.292 0.822 -9.519 1.00 97.38 88 LEU A O 1
ATOM 649 N N . CYS A 1 89 ? -11.856 2.957 -9.118 1.00 95.38 89 CYS A N 1
ATOM 650 C CA . CYS A 1 89 ? -11.995 3.311 -10.534 1.00 95.38 89 CYS A CA 1
ATOM 651 C C . CYS A 1 89 ? -10.660 3.339 -11.303 1.00 95.38 89 CYS A C 1
ATOM 653 O O . CYS A 1 89 ? -10.673 3.309 -12.532 1.00 95.38 89 CYS A O 1
ATOM 655 N N . GLN A 1 90 ? -9.524 3.358 -10.597 1.00 96.12 90 GLN A N 1
ATOM 656 C CA . GLN A 1 90 ? -8.183 3.271 -11.186 1.00 96.12 90 GLN A CA 1
ATOM 657 C C . GLN A 1 90 ? -7.731 1.825 -11.431 1.00 96.12 90 GLN A C 1
ATOM 659 O O . GLN A 1 90 ? -6.739 1.599 -12.128 1.00 96.12 90 GLN A O 1
ATOM 664 N N . ASN A 1 91 ? -8.431 0.835 -10.867 1.00 95.69 91 ASN A N 1
ATOM 665 C CA . ASN A 1 91 ? -8.079 -0.564 -11.062 1.00 95.69 91 ASN A CA 1
ATOM 666 C C . ASN A 1 91 ? -8.285 -0.992 -12.518 1.00 95.69 91 ASN A C 1
ATOM 668 O O . ASN A 1 91 ? -9.200 -0.550 -13.213 1.00 95.69 91 ASN A O 1
ATOM 672 N N . TYR A 1 92 ? -7.453 -1.932 -12.964 1.00 96.88 92 TYR A N 1
ATOM 673 C CA . TYR A 1 92 ? -7.653 -2.591 -14.248 1.00 96.88 92 TYR A CA 1
ATOM 674 C C . TYR A 1 92 ? -9.024 -3.289 -14.282 1.00 96.88 92 TYR A C 1
ATOM 676 O O . TYR A 1 92 ? -9.367 -4.039 -13.371 1.00 96.88 92 TYR A O 1
ATOM 684 N N . VAL A 1 93 ? -9.790 -3.088 -15.360 1.00 94.31 93 VAL A N 1
ATOM 685 C CA . VAL A 1 93 ? -11.180 -3.569 -15.496 1.00 94.31 93 VAL A CA 1
ATOM 686 C C . VAL A 1 93 ? -11.310 -5.083 -15.279 1.00 94.31 93 VAL A C 1
ATOM 688 O O . VAL A 1 93 ? -12.294 -5.533 -14.699 1.00 94.31 93 VAL A O 1
ATOM 691 N N . GLY A 1 94 ? -10.301 -5.871 -15.668 1.00 96.12 94 GLY A N 1
ATOM 692 C CA . GLY A 1 94 ? -10.295 -7.327 -15.471 1.00 96.12 94 GLY A CA 1
ATOM 693 C C . GLY A 1 94 ? -10.222 -7.793 -14.010 1.00 96.12 94 GLY A C 1
ATOM 694 O O . GLY A 1 94 ? -10.359 -8.985 -13.760 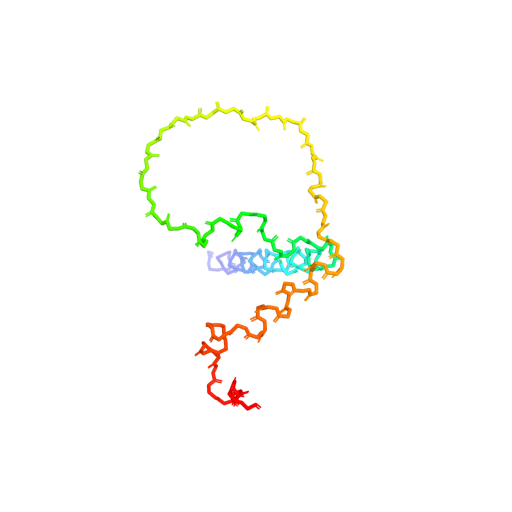1.00 96.12 94 GLY A O 1
ATOM 695 N N . TRP A 1 95 ? -10.007 -6.886 -13.052 1.00 95.56 95 TRP A N 1
ATOM 696 C CA . TRP A 1 95 ? -10.075 -7.172 -11.611 1.00 95.56 95 TRP A CA 1
ATOM 697 C C . TRP A 1 95 ? -11.493 -7.023 -11.044 1.00 95.56 95 TRP A C 1
ATOM 699 O O . TRP A 1 95 ? -11.691 -7.269 -9.860 1.00 95.56 95 TRP A O 1
ATOM 709 N N . CYS A 1 96 ? -12.465 -6.623 -11.872 1.00 93.44 96 CYS A N 1
ATOM 710 C CA . CYS A 1 96 ? -13.868 -6.440 -11.498 1.00 93.44 96 CYS A CA 1
ATOM 711 C C . CYS A 1 96 ? -14.081 -5.503 -10.286 1.00 93.44 96 CYS A C 1
ATOM 713 O O . CYS A 1 96 ? -14.719 -5.902 -9.319 1.00 93.44 96 CYS A O 1
ATOM 715 N N . PRO A 1 97 ? -13.616 -4.237 -10.314 1.00 91.94 97 PRO A N 1
ATOM 716 C CA . PRO A 1 97 ? -13.716 -3.324 -9.164 1.00 91.94 97 PRO A CA 1
ATOM 717 C C . PRO A 1 97 ? -15.148 -2.874 -8.801 1.00 91.94 97 PRO A C 1
ATOM 719 O O . PRO A 1 97 ? -15.322 -2.151 -7.824 1.00 91.94 97 PRO A O 1
ATOM 722 N N . PHE A 1 98 ? -16.158 -3.255 -9.591 1.00 89.81 98 PHE A N 1
ATOM 723 C CA . PHE A 1 98 ? -17.566 -2.864 -9.423 1.00 89.81 98 PHE A CA 1
ATOM 724 C C . PHE A 1 98 ? -18.489 -4.046 -9.072 1.00 89.81 98 PHE A C 1
ATOM 726 O O . PHE A 1 98 ? -19.706 -3.920 -9.204 1.00 89.81 98 PHE A O 1
ATOM 733 N N . TRP A 1 99 ? -17.912 -5.200 -8.730 1.00 85.25 99 TRP A N 1
ATOM 734 C CA . TRP A 1 99 ? -18.610 -6.434 -8.359 1.00 85.25 99 TRP A CA 1
ATOM 735 C C . TRP A 1 99 ? -18.447 -6.671 -6.859 1.00 85.25 99 TRP A C 1
ATOM 737 O O . TR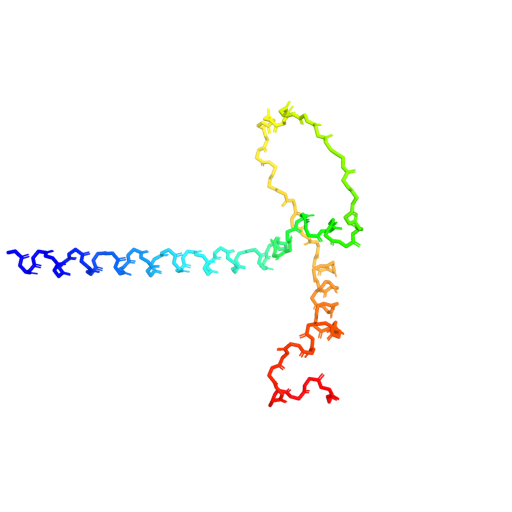P A 1 99 ? -19.440 -7.097 -6.232 1.00 85.25 99 TRP A O 1
#

Radius of gyration: 21.11 Å; Cα contacts (8 Å, |Δi|>4): 23; chains: 1; bounding box: 58×41×42 Å

Mean predicted aligned error: 12.44 Å